Protein AF-A0A8J5WML7-F1 (afdb_monomer_lite)

Sequence (149 aa):
MFQQLQKKAFCLFHAWNILRHEPKWAAERESRNGKNNLEAVNGTDEANPNAARPPGRKAEKAARKRSDSDADHFIEELKKMREDRQHIEKERKERDDKLYNLEKQKMDLEQEQHDKMIMEIDTSTMDKEAQLYFKLKKEEILARRFGCN

Organism: Zizania palustris (NCBI:txid103762)

Radius of gyration: 39.29 Å; chains: 1; bounding box: 85×47×98 Å

InterPro domains:
  IPR029466 No apical meristem-associated, C-terminal domain [PF14303] (8-141)

Secondary structure (DSSP, 8-state):
-HHHHHSS--TTHHHHHHHTTSH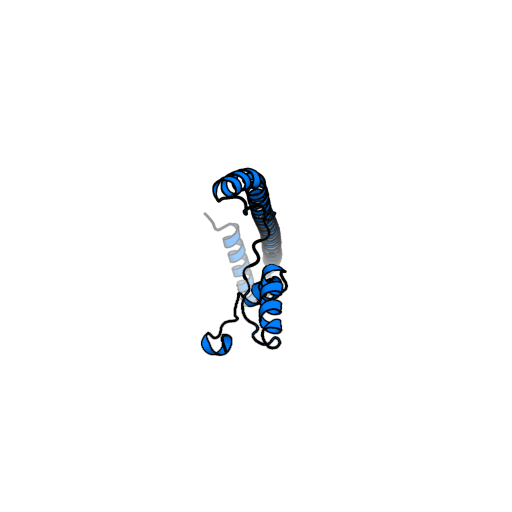HHHHHHHHHHGGGS-----------TT-PPPPPHHHHHHHHTTTHHHHHHHHHHHHHHHHHHHHHHHHHHHHHHHHHHHHHHHHHHHHHHHHHHHHH---TTS-HHHHHHHHHHHHHHHHHHH---

Foldseek 3Di:
DVCVVPVDDDPCVVVCVVCCPDPVNVVVVVVVVPVVDDDDDDDDDDDDPPPDDPDDPVVVVVVVVVCVVVVVVVVVVVVVVVVVVVVVVVVVVVVVVVVVVVVVVVVVVVVVVVLVVLCPDDCPPDDPVVSVVSVVSPVVSCCVVPVDD

Structure (mmCIF, N/CA/C/O backbone):
data_AF-A0A8J5WML7-F1
#
_entry.id   AF-A0A8J5WML7-F1
#
loop_
_atom_site.group_PDB
_atom_site.id
_atom_site.type_symbol
_atom_site.label_atom_id
_atom_site.label_alt_id
_atom_site.label_comp_id
_atom_site.label_asym_id
_atom_site.label_entity_id
_atom_site.label_seq_id
_atom_site.pdbx_PDB_ins_code
_atom_site.Cartn_x
_atom_site.Cartn_y
_atom_site.Cartn_z
_atom_site.occupancy
_atom_site.B_iso_or_equiv
_atom_site.auth_seq_id
_atom_site.auth_comp_id
_atom_site.auth_asym_id
_atom_site.auth_atom_id
_atom_site.pdbx_PDB_model_num
ATOM 1 N N . MET A 1 1 ? 38.493 -26.414 -12.408 1.00 61.38 1 MET A N 1
ATOM 2 C CA . MET A 1 1 ? 39.622 -25.460 -12.326 1.00 61.38 1 MET A CA 1
ATOM 3 C C . MET A 1 1 ? 39.218 -24.079 -11.787 1.00 61.38 1 MET A C 1
ATOM 5 O O . MET A 1 1 ? 39.506 -23.826 -10.630 1.00 61.38 1 MET A O 1
ATOM 9 N N . PHE A 1 2 ? 38.500 -23.206 -12.515 1.00 68.06 2 PHE A N 1
ATOM 10 C CA . PHE A 1 2 ? 38.162 -21.848 -12.016 1.00 68.06 2 PHE A CA 1
ATOM 11 C C . PHE A 1 2 ? 37.234 -21.841 -10.786 1.00 68.06 2 PHE A C 1
ATOM 13 O O . PHE A 1 2 ? 37.530 -21.204 -9.780 1.00 68.06 2 PHE A O 1
ATOM 20 N N . GLN A 1 3 ? 36.145 -22.614 -10.827 1.00 73.81 3 GLN A N 1
ATOM 21 C CA . GLN A 1 3 ? 35.181 -22.702 -9.722 1.00 73.81 3 GLN A CA 1
ATOM 22 C C . GLN A 1 3 ? 35.780 -23.330 -8.451 1.00 73.81 3 GLN A C 1
ATOM 24 O O . GLN A 1 3 ? 35.403 -22.956 -7.348 1.00 73.81 3 GLN A O 1
ATOM 29 N N . GLN A 1 4 ? 36.747 -24.242 -8.597 1.00 74.31 4 GLN A N 1
ATOM 30 C CA . GLN A 1 4 ? 37.466 -24.847 -7.468 1.00 74.31 4 GLN A CA 1
ATOM 31 C C . GLN A 1 4 ? 38.425 -23.851 -6.796 1.00 74.31 4 GLN A C 1
ATOM 33 O O . GLN A 1 4 ? 38.581 -23.895 -5.582 1.00 74.31 4 GLN A O 1
ATOM 38 N N . LEU A 1 5 ? 39.023 -22.933 -7.566 1.00 77.19 5 LEU A N 1
ATOM 39 C CA . LEU A 1 5 ? 39.951 -21.915 -7.059 1.00 77.19 5 LEU A CA 1
ATOM 40 C C . LEU A 1 5 ? 39.230 -20.701 -6.457 1.00 77.19 5 LEU A C 1
ATOM 42 O O . LEU A 1 5 ? 39.649 -20.185 -5.429 1.00 77.19 5 LEU A O 1
ATOM 46 N N . GLN A 1 6 ? 38.150 -20.241 -7.093 1.00 77.38 6 GLN A N 1
ATOM 47 C CA . GLN A 1 6 ? 37.490 -18.973 -6.751 1.00 77.38 6 GLN A CA 1
ATOM 48 C C . GLN A 1 6 ? 36.151 -19.149 -6.022 1.00 77.38 6 GLN A C 1
ATOM 50 O O . GLN A 1 6 ? 35.534 -18.160 -5.631 1.00 77.38 6 GLN A O 1
ATOM 55 N N . LYS A 1 7 ? 35.663 -20.393 -5.875 1.00 74.81 7 LYS A N 1
ATOM 56 C CA . LYS A 1 7 ? 34.343 -20.744 -5.305 1.00 74.81 7 LYS A CA 1
ATOM 57 C C . LYS A 1 7 ? 33.165 -19.945 -5.891 1.00 74.81 7 LYS A C 1
ATOM 59 O O . LYS A 1 7 ? 32.103 -19.854 -5.283 1.00 74.81 7 LYS A O 1
ATOM 64 N N . LYS A 1 8 ? 33.338 -19.376 -7.085 1.00 74.31 8 LYS A N 1
ATOM 65 C CA . LYS A 1 8 ? 32.347 -18.585 -7.821 1.00 74.31 8 LYS A CA 1
ATOM 66 C C . LYS A 1 8 ? 32.228 -19.120 -9.243 1.00 74.31 8 LYS A C 1
ATOM 68 O O . LYS A 1 8 ? 33.207 -19.601 -9.819 1.00 74.31 8 LYS A O 1
ATOM 73 N N . ALA A 1 9 ? 31.023 -19.040 -9.801 1.00 73.38 9 ALA A N 1
ATOM 74 C CA . ALA A 1 9 ? 30.785 -19.383 -11.197 1.00 73.38 9 ALA A CA 1
ATOM 75 C C . ALA A 1 9 ? 31.484 -18.365 -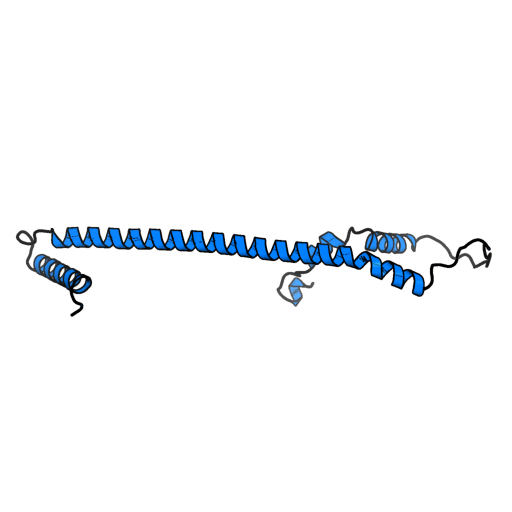12.113 1.00 73.38 9 ALA A C 1
ATOM 77 O O . ALA A 1 9 ? 31.485 -17.165 -11.838 1.00 73.38 9 ALA A O 1
ATOM 78 N N . PHE A 1 10 ? 32.093 -18.841 -13.200 1.00 77.69 10 PHE A N 1
ATOM 79 C CA . PHE A 1 10 ? 32.724 -17.966 -14.186 1.00 77.69 10 PHE A CA 1
ATOM 80 C C . PHE A 1 10 ? 31.640 -17.224 -14.975 1.00 77.69 10 PHE A C 1
ATOM 82 O O . PHE A 1 10 ? 30.981 -17.797 -15.841 1.00 77.69 10 PHE A O 1
ATOM 89 N N . CYS A 1 11 ? 31.444 -15.944 -14.668 1.00 77.94 11 CYS A N 1
ATOM 90 C CA . CYS A 1 11 ? 30.355 -15.132 -15.215 1.00 77.94 11 CYS A CA 1
ATOM 91 C C . CYS A 1 11 ? 30.459 -14.872 -16.727 1.00 77.94 11 CYS A C 1
ATOM 93 O O . CYS A 1 11 ? 29.452 -14.584 -17.365 1.00 77.94 11 CYS A O 1
ATOM 95 N N . LEU A 1 12 ? 31.642 -15.033 -17.326 1.00 82.69 12 LEU A N 1
ATOM 96 C CA . LEU A 1 12 ? 31.853 -14.838 -18.765 1.00 82.69 12 LEU A CA 1
ATOM 97 C C . LEU A 1 12 ? 31.688 -16.127 -19.586 1.00 82.69 12 LEU A C 1
ATOM 99 O O . LEU A 1 12 ? 31.879 -16.108 -20.800 1.00 82.69 12 LEU A O 1
ATOM 103 N N . PHE A 1 13 ? 31.306 -17.247 -18.960 1.00 80.62 13 PHE A N 1
ATOM 104 C CA . PHE A 1 13 ? 31.106 -18.511 -19.678 1.00 80.62 13 PHE A CA 1
ATOM 105 C C . PHE A 1 13 ? 29.954 -18.429 -20.689 1.00 80.62 13 PHE A C 1
ATOM 107 O O . PHE A 1 13 ? 30.037 -18.982 -21.783 1.00 80.62 13 PHE A O 1
ATOM 114 N N . HIS A 1 14 ? 28.896 -17.693 -20.342 1.00 80.06 14 HIS A N 1
ATOM 115 C CA . HIS A 1 14 ? 27.760 -17.460 -21.232 1.00 80.06 14 HIS A CA 1
ATOM 116 C C . HIS A 1 14 ? 28.170 -16.650 -22.469 1.00 80.06 14 HIS A C 1
ATOM 118 O O . HIS A 1 14 ? 27.890 -17.065 -23.591 1.00 80.06 14 HIS A O 1
ATOM 124 N N . ALA A 1 15 ? 28.924 -15.563 -22.265 1.00 86.06 15 ALA A N 1
ATOM 125 C CA . ALA A 1 15 ? 29.468 -14.758 -23.355 1.00 86.06 15 ALA A CA 1
ATOM 126 C C . ALA A 1 15 ? 30.377 -15.596 -24.267 1.00 86.06 15 ALA A C 1
ATOM 128 O O . ALA A 1 15 ? 30.235 -15.547 -25.483 1.00 86.06 15 ALA A O 1
ATOM 129 N N . TRP A 1 16 ? 31.248 -16.435 -23.697 1.00 83.94 16 TRP A N 1
ATOM 130 C CA . TRP A 1 16 ? 32.089 -17.350 -24.472 1.00 83.94 16 TRP A CA 1
ATOM 131 C C . TRP A 1 16 ? 31.281 -18.335 -25.329 1.00 83.94 16 TRP A C 1
ATOM 133 O O . TRP A 1 16 ? 31.621 -18.547 -26.489 1.00 83.94 16 TRP A O 1
ATOM 143 N N . ASN A 1 17 ? 30.210 -18.928 -24.796 1.00 82.62 17 ASN A N 1
ATOM 144 C CA . ASN A 1 17 ? 29.399 -19.894 -25.546 1.00 82.62 17 ASN A CA 1
ATOM 145 C C . ASN A 1 17 ? 28.655 -19.277 -26.732 1.00 82.62 17 ASN A C 1
ATOM 147 O O . ASN A 1 17 ? 28.493 -19.951 -27.744 1.00 82.62 17 ASN A O 1
ATOM 151 N N . ILE A 1 18 ? 28.234 -18.018 -26.618 1.00 85.44 18 ILE A N 1
ATOM 152 C CA . ILE A 1 18 ? 27.620 -17.280 -27.729 1.00 85.44 18 ILE A CA 1
ATOM 153 C C . ILE A 1 18 ? 28.682 -16.961 -28.780 1.00 85.44 18 ILE A C 1
ATOM 155 O O . ILE A 1 18 ? 28.504 -17.199 -29.969 1.00 85.44 18 ILE A O 1
ATOM 159 N N . LEU A 1 19 ? 29.819 -16.456 -28.315 1.00 85.81 19 LEU A N 1
ATOM 160 C CA . LEU A 1 19 ? 30.843 -15.887 -29.167 1.00 85.81 19 LEU A CA 1
ATOM 161 C C . LEU A 1 19 ? 31.663 -16.956 -29.903 1.00 85.81 19 LEU A C 1
ATOM 163 O O . LEU A 1 19 ? 31.958 -16.781 -31.072 1.00 85.81 19 LEU A O 1
ATOM 167 N N . ARG A 1 20 ? 31.974 -18.107 -29.300 1.00 81.31 20 ARG A N 1
ATOM 168 C CA . ARG A 1 20 ? 32.891 -19.134 -29.853 1.00 81.31 20 ARG A CA 1
ATOM 169 C C . ARG A 1 20 ? 32.588 -19.655 -31.272 1.00 81.31 20 ARG A C 1
ATOM 171 O O . ARG A 1 20 ? 33.437 -20.347 -31.834 1.00 81.31 20 ARG A O 1
ATOM 178 N N . HIS A 1 21 ? 31.397 -19.401 -31.811 1.00 81.69 21 HIS A N 1
ATOM 179 C CA . HIS A 1 21 ? 30.976 -19.808 -33.154 1.00 81.69 21 HIS A CA 1
ATOM 180 C C . HIS A 1 21 ? 31.029 -18.676 -34.192 1.00 81.69 21 HIS A C 1
ATOM 182 O O . HIS A 1 21 ? 30.797 -18.937 -35.369 1.00 81.69 21 HIS A O 1
ATOM 188 N N . GLU A 1 22 ? 31.358 -17.446 -33.789 1.00 81.75 22 GLU A N 1
ATOM 189 C CA . GLU A 1 22 ? 31.475 -16.315 -34.708 1.00 81.75 22 GLU A CA 1
ATOM 190 C C . GLU A 1 22 ? 32.572 -16.559 -35.765 1.00 81.75 22 GLU A C 1
ATOM 192 O O . GLU A 1 22 ? 33.663 -17.049 -35.429 1.00 81.75 22 GLU A O 1
ATOM 197 N N . PRO A 1 23 ? 32.352 -16.152 -37.031 1.00 72.62 23 PRO A N 1
ATOM 198 C CA . PRO A 1 23 ? 33.279 -16.394 -38.143 1.00 72.62 23 PRO A CA 1
ATOM 199 C C . PRO A 1 23 ? 34.695 -15.872 -37.877 1.00 72.62 23 PRO A C 1
ATOM 201 O O . PRO A 1 23 ? 35.685 -16.473 -38.296 1.00 72.62 23 PRO A O 1
ATOM 204 N N . LYS A 1 24 ? 34.789 -14.780 -37.106 1.00 78.31 24 LYS A N 1
ATOM 205 C CA . LYS A 1 24 ? 36.041 -14.147 -36.674 1.00 78.31 24 LYS A CA 1
ATOM 206 C C . LYS A 1 24 ? 36.978 -15.109 -35.934 1.00 78.31 24 LYS A C 1
ATOM 208 O O . LYS A 1 24 ? 38.192 -14.960 -36.040 1.00 78.31 24 LYS A O 1
ATOM 213 N N . TRP A 1 25 ? 36.431 -16.079 -35.200 1.00 70.44 25 TRP A N 1
ATOM 214 C CA . TRP A 1 25 ? 37.207 -17.070 -34.446 1.00 70.44 25 TRP A CA 1
ATOM 215 C C . TRP A 1 25 ? 37.176 -18.469 -35.076 1.00 70.44 25 TRP A C 1
ATOM 217 O O . TRP A 1 25 ? 38.033 -19.296 -34.761 1.00 70.44 25 TRP A O 1
ATOM 227 N N . ALA A 1 26 ? 36.247 -18.734 -36.000 1.00 65.06 26 ALA A N 1
ATOM 228 C CA . ALA A 1 26 ? 36.210 -19.972 -36.779 1.00 65.06 26 ALA A CA 1
ATOM 229 C C . ALA A 1 26 ? 37.422 -20.101 -37.725 1.00 65.06 26 ALA A C 1
ATOM 231 O O . ALA A 1 26 ? 38.107 -21.126 -37.699 1.00 65.06 26 ALA A O 1
ATOM 232 N N . ALA A 1 27 ? 37.770 -19.027 -38.448 1.00 66.00 27 ALA A N 1
ATOM 233 C CA . ALA A 1 27 ? 38.911 -19.007 -39.373 1.00 66.00 27 ALA A CA 1
ATOM 234 C C . ALA A 1 27 ? 40.261 -19.265 -38.668 1.00 66.00 27 ALA A C 1
ATOM 236 O O . ALA A 1 27 ? 41.155 -19.934 -39.189 1.00 66.00 27 ALA A O 1
ATOM 237 N N . GLU A 1 28 ? 40.404 -18.781 -37.432 1.00 61.03 28 GLU A N 1
ATOM 238 C CA . GLU A 1 28 ? 41.608 -18.971 -36.617 1.00 61.03 28 GLU A CA 1
ATOM 239 C C . GLU A 1 28 ? 41.733 -20.408 -36.066 1.00 61.03 28 GLU A C 1
ATOM 241 O O . GLU A 1 28 ? 42.831 -20.860 -35.718 1.00 61.03 28 GLU A O 1
ATOM 246 N N . ARG A 1 29 ? 40.611 -21.140 -35.982 1.00 62.16 29 ARG A N 1
ATOM 247 C CA . ARG A 1 29 ? 40.560 -22.559 -35.600 1.00 62.16 29 ARG A CA 1
ATOM 248 C C . ARG A 1 29 ? 40.886 -23.462 -36.788 1.00 62.16 29 ARG A C 1
ATOM 250 O O . ARG A 1 29 ? 41.657 -24.403 -36.636 1.00 62.16 29 ARG A O 1
ATOM 257 N N . GLU A 1 30 ? 40.371 -23.141 -37.969 1.00 61.78 30 GLU A N 1
ATOM 258 C CA . GLU A 1 30 ? 40.676 -23.852 -39.219 1.00 61.78 30 GLU A CA 1
ATOM 259 C C . GLU A 1 30 ? 42.149 -23.691 -39.620 1.00 61.78 30 GLU A C 1
ATOM 261 O O . GLU A 1 30 ? 42.806 -24.675 -39.954 1.00 61.78 30 GLU A O 1
ATOM 266 N N . SER A 1 31 ? 42.721 -22.492 -39.450 1.00 59.81 31 SER A N 1
ATOM 267 C CA . SER A 1 31 ? 44.157 -22.251 -39.660 1.00 59.81 31 SER A CA 1
ATOM 268 C C . SER A 1 31 ? 45.056 -23.046 -38.698 1.00 59.81 31 SER A C 1
ATOM 270 O O . SER A 1 31 ? 46.188 -23.389 -39.040 1.00 59.81 31 SER A O 1
ATOM 272 N N . ARG A 1 32 ? 44.566 -23.374 -37.494 1.00 59.28 32 ARG A N 1
ATOM 273 C CA . ARG A 1 32 ? 45.292 -24.212 -36.524 1.00 59.28 32 ARG A CA 1
ATOM 274 C C . ARG A 1 32 ? 45.128 -25.707 -36.793 1.00 59.28 32 ARG A C 1
ATOM 276 O O . ARG A 1 32 ? 46.105 -26.435 -36.668 1.00 59.28 32 ARG A O 1
ATOM 283 N N . ASN A 1 33 ? 43.949 -26.156 -37.222 1.00 53.47 33 ASN A N 1
ATOM 284 C CA . ASN A 1 33 ? 43.716 -27.556 -37.590 1.00 53.47 33 ASN A CA 1
ATOM 285 C C . ASN A 1 33 ? 44.373 -27.951 -38.926 1.00 53.47 33 ASN A C 1
ATOM 287 O O . ASN A 1 33 ? 44.707 -29.119 -39.102 1.00 53.47 33 ASN A O 1
ATOM 291 N N . GLY A 1 34 ? 44.600 -27.000 -39.839 1.00 49.44 34 GLY A N 1
ATOM 292 C CA . GLY A 1 34 ? 45.310 -27.236 -41.103 1.00 49.44 34 GLY A CA 1
ATOM 293 C C . GLY A 1 34 ? 46.837 -27.320 -40.982 1.00 49.44 34 GLY A C 1
ATOM 294 O O . GLY A 1 34 ? 47.494 -27.823 -41.884 1.00 49.44 34 GLY A O 1
ATOM 295 N N . LYS A 1 35 ? 47.431 -26.876 -39.865 1.00 48.66 35 LYS A N 1
ATOM 296 C CA . LYS A 1 35 ? 48.897 -26.851 -39.685 1.00 48.66 35 LYS A CA 1
ATOM 297 C C . LYS A 1 35 ? 49.528 -28.192 -39.302 1.00 48.66 35 LYS A C 1
ATOM 299 O O . LYS A 1 35 ? 50.749 -28.279 -39.259 1.00 48.66 35 LYS A O 1
ATOM 304 N N . ASN A 1 36 ? 48.730 -29.236 -39.076 1.00 44.91 36 ASN A N 1
ATOM 305 C CA . ASN A 1 36 ? 49.249 -30.591 -38.859 1.00 44.91 36 ASN A CA 1
ATOM 306 C C . ASN A 1 36 ? 49.379 -31.403 -40.158 1.00 44.91 36 ASN A C 1
ATOM 308 O O . ASN A 1 36 ? 49.707 -32.585 -40.099 1.00 44.91 36 ASN A O 1
ATOM 312 N N . ASN A 1 37 ? 49.113 -30.803 -41.321 1.00 47.47 37 ASN A N 1
ATOM 313 C CA . ASN A 1 37 ? 49.293 -31.465 -42.606 1.00 47.47 37 ASN A CA 1
ATOM 314 C C . ASN A 1 37 ? 49.575 -30.433 -43.706 1.00 47.47 37 ASN A C 1
ATOM 316 O O . ASN A 1 37 ? 48.655 -30.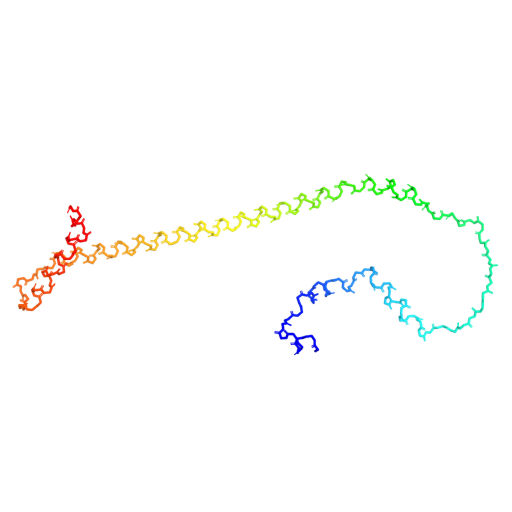002 -44.389 1.00 47.47 37 ASN A O 1
ATOM 320 N N . LEU A 1 38 ? 50.831 -29.999 -43.830 1.00 37.59 38 LEU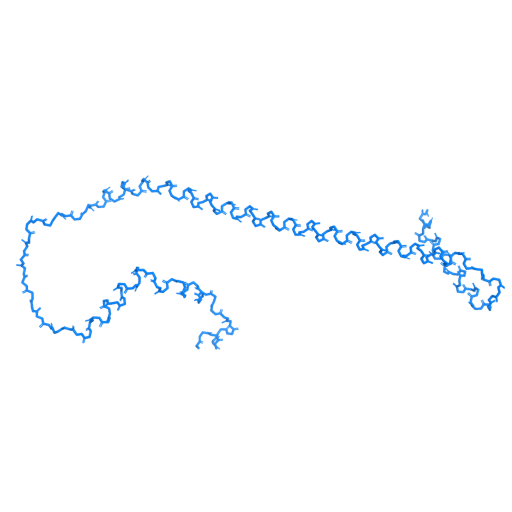 A N 1
ATOM 321 C CA . LEU A 1 38 ? 51.497 -29.875 -45.127 1.00 37.59 38 LEU A CA 1
ATOM 322 C C . LEU A 1 38 ? 52.986 -29.592 -44.913 1.00 37.59 38 LEU A C 1
ATOM 324 O O . LEU A 1 38 ? 53.373 -28.682 -44.179 1.00 37.59 38 LEU A O 1
ATOM 328 N N . GLU A 1 39 ? 53.793 -30.421 -45.560 1.00 33.16 39 GLU A N 1
ATOM 329 C CA . GLU A 1 39 ? 55.241 -30.350 -45.605 1.00 33.16 39 GLU A CA 1
ATOM 330 C C . GLU A 1 39 ? 55.769 -29.027 -46.170 1.00 33.16 39 GLU A C 1
ATOM 332 O O . GLU A 1 39 ? 55.152 -28.360 -47.001 1.00 33.16 39 GLU A O 1
ATOM 337 N N . ALA A 1 40 ? 56.965 -28.685 -45.700 1.00 43.34 40 ALA A N 1
ATOM 338 C CA . ALA A 1 40 ? 57.792 -27.598 -46.180 1.00 43.34 40 ALA A CA 1
ATOM 339 C C . ALA A 1 40 ? 58.091 -27.722 -47.682 1.00 43.34 40 ALA A C 1
ATOM 341 O O . ALA A 1 40 ? 58.731 -28.681 -48.105 1.00 43.34 40 ALA A O 1
ATOM 342 N N . VAL A 1 41 ? 57.745 -26.696 -48.463 1.00 34.03 41 VAL A N 1
ATOM 343 C CA . VAL A 1 41 ? 58.391 -26.419 -49.752 1.00 34.03 41 VAL A CA 1
ATOM 344 C C . VAL A 1 41 ? 58.673 -24.923 -49.867 1.00 34.03 41 VAL A C 1
ATOM 346 O O . VAL A 1 41 ? 57.854 -24.072 -49.526 1.00 34.03 41 VAL A O 1
ATOM 349 N N . ASN A 1 42 ? 59.904 -24.666 -50.296 1.00 31.61 42 ASN A N 1
ATOM 350 C CA . ASN A 1 42 ? 60.607 -23.399 -50.393 1.00 31.61 42 ASN A CA 1
ATOM 351 C C . ASN A 1 42 ? 59.918 -22.338 -51.258 1.00 31.61 42 ASN A C 1
ATOM 353 O O . ASN A 1 42 ? 59.160 -22.635 -52.177 1.00 31.61 42 ASN A O 1
ATOM 357 N N . GLY A 1 43 ? 60.264 -21.085 -50.954 1.00 39.53 43 GLY A N 1
ATOM 358 C CA . GLY A 1 43 ? 59.770 -19.894 -51.625 1.00 39.53 43 GLY A CA 1
ATOM 359 C C . GLY A 1 43 ? 60.167 -19.771 -53.093 1.00 39.53 43 GLY A C 1
ATOM 360 O O . GLY A 1 43 ? 61.215 -20.234 -53.544 1.00 39.53 43 GLY A O 1
ATOM 361 N N . THR A 1 44 ? 59.311 -19.076 -53.830 1.00 30.09 44 THR A N 1
ATOM 362 C CA . THR A 1 44 ? 59.627 -18.482 -55.125 1.00 30.09 44 THR A CA 1
ATOM 363 C C . THR A 1 44 ? 58.796 -17.208 -55.236 1.00 30.09 44 THR A C 1
ATOM 365 O O . THR A 1 44 ? 57.567 -17.247 -55.184 1.00 30.09 44 THR A O 1
ATOM 368 N N . ASP A 1 45 ? 59.499 -16.079 -55.269 1.00 44.66 45 ASP A N 1
ATOM 369 C CA . ASP A 1 45 ? 58.975 -14.744 -55.541 1.00 44.66 45 ASP A CA 1
ATOM 370 C C . ASP A 1 45 ? 58.477 -14.710 -56.993 1.00 44.66 45 ASP A C 1
ATOM 372 O O . ASP A 1 45 ? 59.277 -14.737 -57.923 1.00 44.66 45 ASP A O 1
ATOM 376 N N . GLU A 1 46 ? 57.163 -14.653 -57.191 1.00 35.56 46 GLU A N 1
ATOM 377 C CA . GLU A 1 46 ? 56.546 -14.329 -58.481 1.00 35.56 46 GLU A CA 1
ATOM 378 C C . GLU A 1 46 ? 55.514 -13.224 -58.235 1.00 35.56 46 GLU A C 1
ATOM 380 O O . GLU A 1 46 ? 54.363 -13.445 -57.842 1.00 35.56 46 GLU A O 1
ATOM 385 N N . ALA A 1 47 ? 55.982 -11.984 -58.376 1.00 38.62 47 ALA A N 1
ATOM 386 C CA . ALA A 1 47 ? 55.202 -10.777 -58.171 1.00 38.62 47 ALA A CA 1
ATOM 387 C C . ALA A 1 47 ? 54.208 -10.580 -59.327 1.00 38.62 47 ALA A C 1
ATOM 389 O O . ALA A 1 47 ? 54.552 -10.075 -60.392 1.00 38.62 47 ALA A O 1
ATOM 390 N N . ASN A 1 48 ? 52.944 -10.931 -59.088 1.00 44.56 48 ASN A N 1
ATOM 391 C CA . ASN A 1 48 ? 51.817 -10.559 -59.943 1.00 44.56 48 ASN A CA 1
ATOM 392 C C . ASN A 1 48 ? 51.683 -9.015 -60.011 1.00 44.56 48 ASN A C 1
ATOM 394 O O . ASN A 1 48 ? 51.382 -8.394 -58.985 1.00 44.56 48 ASN A O 1
ATOM 398 N N . PRO A 1 49 ? 51.836 -8.365 -61.184 1.00 46.00 49 PRO A N 1
ATOM 399 C CA . PRO A 1 49 ? 51.787 -6.905 -61.298 1.00 46.00 49 PRO A CA 1
ATOM 400 C C . PRO A 1 49 ? 50.369 -6.311 -61.185 1.00 46.00 49 PRO A C 1
ATOM 402 O O . PRO A 1 49 ? 50.221 -5.094 -61.265 1.00 46.00 49 PRO A O 1
ATOM 405 N N . ASN A 1 50 ? 49.330 -7.128 -60.964 1.00 49.34 50 ASN A N 1
ATOM 406 C CA . ASN A 1 50 ? 47.932 -6.684 -60.858 1.00 49.34 50 ASN A CA 1
ATOM 407 C C . ASN A 1 50 ? 47.318 -6.770 -59.448 1.00 49.34 50 ASN A C 1
ATOM 409 O O . ASN A 1 50 ? 46.108 -6.598 -59.285 1.00 49.34 50 ASN A O 1
ATOM 413 N N . ALA A 1 51 ? 48.118 -6.986 -58.403 1.00 49.22 51 ALA A N 1
ATOM 414 C CA . ALA A 1 51 ? 47.633 -6.838 -57.034 1.00 49.22 51 ALA A CA 1
ATOM 415 C C . ALA A 1 51 ? 47.538 -5.343 -56.675 1.00 49.22 51 ALA A C 1
ATOM 417 O O . ALA A 1 51 ? 48.523 -4.711 -56.287 1.00 49.22 51 ALA A O 1
ATOM 418 N N . ALA A 1 52 ? 46.344 -4.757 -56.821 1.00 58.34 52 ALA A N 1
ATOM 419 C CA . ALA A 1 52 ? 46.058 -3.417 -56.322 1.00 58.34 52 ALA A CA 1
ATOM 420 C C . ALA A 1 52 ? 46.471 -3.327 -54.843 1.00 58.34 52 ALA A C 1
ATOM 422 O O . ALA A 1 52 ? 46.019 -4.111 -54.006 1.00 58.34 52 ALA A O 1
ATOM 423 N N . ARG A 1 53 ? 47.369 -2.384 -54.527 1.00 58.62 53 ARG A N 1
ATOM 424 C CA . ARG A 1 53 ? 47.854 -2.160 -53.159 1.00 58.62 53 ARG A CA 1
ATOM 425 C C . ARG A 1 53 ? 46.653 -1.960 -52.224 1.00 58.62 53 ARG A C 1
ATOM 427 O O . ARG A 1 53 ? 45.760 -1.185 -52.579 1.00 58.62 53 ARG A O 1
ATOM 434 N N . PRO A 1 54 ? 46.621 -2.598 -51.039 1.00 63.03 54 PRO A N 1
ATOM 435 C CA . PRO A 1 54 ? 45.525 -2.412 -50.102 1.00 63.03 54 PRO A CA 1
ATOM 436 C C . PRO A 1 54 ? 45.381 -0.922 -49.758 1.00 63.03 54 PRO A C 1
ATOM 438 O O . PRO A 1 54 ? 46.392 -0.217 -49.637 1.00 63.03 54 PRO A O 1
ATOM 441 N N . PRO A 1 55 ? 44.140 -0.418 -49.641 1.00 59.62 55 PRO A N 1
ATOM 442 C CA . PRO A 1 55 ? 43.878 1.000 -49.456 1.00 59.62 55 PRO A CA 1
ATOM 443 C C . PRO A 1 55 ? 44.646 1.521 -48.242 1.00 59.62 55 PRO A C 1
ATOM 445 O O . PRO A 1 55 ? 44.509 1.024 -47.127 1.00 59.62 55 PRO A O 1
ATOM 448 N N . GLY A 1 56 ? 45.491 2.528 -48.467 1.00 62.66 56 GLY A N 1
ATOM 449 C CA . GLY A 1 56 ? 46.322 3.095 -47.413 1.00 62.66 56 GLY A CA 1
ATOM 450 C C . GLY A 1 56 ? 45.485 3.697 -46.279 1.00 62.66 56 GLY A C 1
ATOM 451 O O . GLY A 1 56 ? 44.362 4.161 -46.482 1.00 62.66 56 GLY A O 1
ATOM 452 N N . ARG A 1 57 ? 46.088 3.778 -45.089 1.00 59.56 57 ARG A N 1
ATOM 453 C CA . ARG A 1 57 ? 45.527 4.260 -43.806 1.00 59.56 57 ARG A CA 1
ATOM 454 C C . ARG A 1 57 ? 44.685 5.557 -43.875 1.00 59.56 57 ARG A C 1
ATOM 456 O O . ARG A 1 57 ? 43.869 5.808 -42.992 1.00 59.56 57 ARG A O 1
ATOM 463 N N . LYS A 1 58 ? 44.861 6.395 -44.910 1.00 57.31 58 LYS A N 1
ATOM 464 C CA . LYS A 1 58 ? 44.050 7.605 -45.166 1.00 57.31 58 LYS A CA 1
ATOM 465 C C . LYS A 1 58 ? 42.643 7.311 -45.712 1.00 57.31 58 LYS A C 1
ATOM 467 O O . LYS A 1 58 ? 41.712 8.010 -45.321 1.00 57.31 58 LYS A O 1
ATOM 472 N N . ALA A 1 59 ? 42.471 6.298 -46.561 1.00 57.78 59 ALA A N 1
ATOM 473 C CA . ALA A 1 59 ? 41.162 5.910 -47.096 1.00 57.78 59 ALA A CA 1
ATOM 474 C C . ALA A 1 59 ? 40.310 5.189 -46.036 1.00 57.78 59 ALA A C 1
ATOM 476 O O . ALA A 1 59 ? 39.126 5.482 -45.888 1.00 57.78 59 ALA A O 1
ATOM 477 N N . GLU A 1 60 ? 40.933 4.344 -45.208 1.00 57.69 60 GLU A N 1
ATOM 478 C CA . GLU A 1 60 ? 40.262 3.677 -44.084 1.00 57.69 60 GLU A CA 1
ATOM 479 C C . GLU A 1 60 ? 39.739 4.685 -43.041 1.00 57.69 60 GLU A C 1
ATOM 481 O O . GLU A 1 60 ? 38.606 4.580 -42.572 1.00 57.69 60 GLU A O 1
ATOM 486 N N . LYS A 1 61 ? 40.519 5.731 -42.722 1.00 59.28 61 LYS A N 1
ATOM 487 C CA . LYS A 1 61 ? 40.085 6.794 -41.796 1.00 59.28 61 LYS A CA 1
ATOM 488 C C . LYS A 1 61 ? 38.902 7.608 -42.341 1.00 59.28 61 LYS A C 1
ATOM 490 O O . LYS A 1 61 ? 38.101 8.098 -41.550 1.00 59.28 61 LYS A O 1
ATOM 495 N N . ALA A 1 62 ? 38.779 7.755 -43.661 1.00 57.47 62 ALA A N 1
ATOM 496 C CA . ALA A 1 62 ? 37.647 8.435 -44.292 1.00 57.47 62 ALA A CA 1
ATOM 497 C C . ALA A 1 62 ? 36.382 7.559 -44.336 1.00 57.47 62 ALA A C 1
ATOM 499 O O . ALA A 1 62 ? 35.284 8.083 -44.164 1.00 57.47 62 ALA A O 1
ATOM 500 N N . ALA A 1 63 ? 36.526 6.238 -44.494 1.00 57.94 63 ALA A N 1
ATOM 501 C CA . ALA A 1 63 ? 35.412 5.291 -44.409 1.00 57.94 63 ALA A CA 1
ATOM 502 C C . ALA A 1 63 ? 34.827 5.213 -42.986 1.00 57.94 63 ALA A C 1
ATOM 504 O O . ALA A 1 63 ? 33.612 5.252 -42.823 1.00 57.94 63 ALA A O 1
ATOM 505 N N . ARG A 1 64 ? 35.680 5.234 -41.949 1.00 56.81 64 ARG A N 1
ATOM 506 C CA . ARG A 1 64 ? 35.242 5.268 -40.537 1.00 56.81 64 ARG A CA 1
ATOM 507 C C . ARG A 1 64 ? 34.433 6.512 -40.160 1.00 56.81 64 ARG A C 1
ATOM 509 O O . ARG A 1 64 ? 33.645 6.454 -39.232 1.00 56.81 64 ARG A O 1
ATOM 516 N N . LYS A 1 65 ? 34.598 7.634 -40.869 1.00 55.09 65 LYS A N 1
ATOM 517 C CA . LYS A 1 65 ? 33.775 8.835 -40.638 1.00 55.09 65 LYS A CA 1
ATOM 518 C C . LYS A 1 65 ? 32.343 8.705 -41.168 1.00 55.09 65 LYS A C 1
ATOM 520 O O . LYS A 1 65 ? 31.520 9.546 -40.842 1.00 55.09 65 LYS A O 1
ATOM 525 N N . ARG A 1 66 ? 32.045 7.698 -41.999 1.00 53.53 66 ARG A N 1
ATOM 526 C CA . ARG A 1 66 ? 30.689 7.453 -42.522 1.00 53.53 66 ARG A CA 1
ATOM 527 C C . ARG A 1 66 ? 29.890 6.454 -41.677 1.00 53.53 66 ARG A C 1
ATOM 529 O O . ARG A 1 66 ? 28.679 6.423 -41.815 1.00 53.53 66 ARG A O 1
ATOM 536 N N . SER A 1 67 ? 30.542 5.684 -40.800 1.00 53.25 67 SER A N 1
ATOM 537 C CA . SER A 1 67 ? 29.889 4.727 -39.887 1.00 53.25 67 SER A CA 1
ATOM 538 C C . SER A 1 67 ? 29.465 5.341 -38.544 1.00 53.25 67 SER A C 1
ATOM 540 O O . SER A 1 67 ? 29.054 4.613 -37.648 1.00 53.25 67 SER A O 1
ATOM 542 N N . ASP A 1 68 ? 29.597 6.661 -38.379 1.00 55.28 68 ASP A N 1
ATOM 543 C CA . ASP A 1 68 ? 29.172 7.390 -37.170 1.00 55.28 68 ASP A CA 1
ATOM 544 C C . ASP A 1 68 ? 27.651 7.261 -36.943 1.00 55.28 68 ASP A C 1
ATOM 546 O O . ASP A 1 68 ? 27.181 7.179 -35.814 1.00 55.28 68 ASP A O 1
ATOM 550 N N . SER A 1 69 ? 26.888 7.101 -38.032 1.00 59.41 69 SER A N 1
ATOM 551 C CA . SER A 1 69 ? 25.434 6.895 -38.007 1.00 59.41 69 SER A CA 1
ATOM 552 C C . SER A 1 69 ? 24.998 5.585 -37.333 1.00 59.41 69 SER A C 1
ATOM 554 O O . SER A 1 69 ? 23.919 5.541 -36.746 1.00 59.41 69 SER A O 1
ATOM 556 N N . ASP A 1 70 ? 25.806 4.521 -37.399 1.00 59.62 70 ASP A N 1
ATOM 557 C CA . ASP A 1 70 ? 25.470 3.228 -36.776 1.00 59.62 70 ASP A CA 1
ATOM 558 C C . ASP A 1 70 ? 25.753 3.242 -35.264 1.00 59.62 70 ASP A C 1
ATOM 560 O O . ASP A 1 70 ? 25.094 2.547 -34.487 1.00 59.62 70 ASP A O 1
ATOM 564 N N . ALA A 1 71 ? 26.723 4.057 -34.830 1.00 62.81 71 ALA A N 1
ATOM 565 C CA . ALA A 1 71 ? 27.008 4.269 -33.415 1.00 62.81 71 ALA A CA 1
ATOM 566 C C . ALA A 1 71 ? 25.853 5.010 -32.726 1.00 62.81 71 ALA A C 1
ATOM 568 O O . ALA A 1 71 ? 25.475 4.642 -31.613 1.00 62.81 71 ALA A O 1
ATOM 569 N N . ASP A 1 72 ? 25.248 5.983 -33.410 1.00 75.62 72 ASP A N 1
ATOM 570 C CA . ASP A 1 72 ? 24.079 6.709 -32.909 1.00 75.62 72 ASP A CA 1
ATOM 571 C C . ASP A 1 72 ? 22.842 5.807 -32.781 1.00 75.62 72 ASP A C 1
ATOM 573 O O . ASP A 1 72 ? 22.200 5.820 -31.729 1.00 75.62 72 ASP A O 1
ATOM 577 N N . HIS A 1 73 ? 22.563 4.942 -33.767 1.00 81.06 73 HIS A N 1
ATOM 578 C CA . HIS A 1 73 ? 21.452 3.981 -33.682 1.00 81.06 73 HIS A CA 1
ATOM 579 C C . HIS A 1 73 ? 21.628 2.999 -32.512 1.00 81.06 73 HIS A C 1
ATOM 581 O O . HIS A 1 73 ? 20.687 2.708 -31.775 1.00 81.06 73 HIS A O 1
ATOM 587 N N . PHE A 1 74 ? 22.847 2.499 -32.289 1.00 84.12 74 PHE A N 1
ATOM 588 C CA . PHE A 1 74 ? 23.134 1.616 -31.156 1.00 84.12 74 PHE A CA 1
ATOM 589 C C . PHE A 1 74 ? 22.975 2.325 -29.800 1.00 84.12 74 PHE A C 1
ATOM 591 O O . PHE A 1 74 ? 22.456 1.745 -28.844 1.00 84.12 74 PHE A O 1
ATOM 598 N N . ILE A 1 75 ? 23.399 3.588 -29.698 1.00 88.06 75 ILE A N 1
ATOM 599 C CA . ILE A 1 75 ? 23.231 4.394 -28.481 1.00 88.06 75 ILE A CA 1
ATOM 600 C C . ILE A 1 75 ? 21.746 4.678 -28.215 1.00 88.06 75 ILE A C 1
ATOM 602 O O . ILE A 1 75 ? 21.319 4.641 -27.059 1.00 88.06 75 ILE A O 1
ATOM 606 N N . GLU A 1 76 ? 20.961 4.948 -29.255 1.00 88.88 76 GLU A N 1
ATOM 607 C CA . GLU A 1 76 ? 19.516 5.161 -29.159 1.00 88.88 76 GLU A CA 1
ATOM 608 C C . GLU A 1 76 ? 18.779 3.892 -28.705 1.00 88.88 76 GLU A C 1
ATOM 610 O O . GLU A 1 76 ? 18.001 3.941 -27.750 1.00 88.88 76 GLU A O 1
ATOM 615 N N . GLU A 1 77 ? 19.111 2.735 -29.281 1.00 90.94 77 GLU A N 1
ATOM 616 C CA . GLU A 1 77 ? 18.576 1.434 -28.862 1.00 90.94 77 GLU A CA 1
ATOM 617 C C . GLU A 1 77 ? 18.888 1.145 -27.381 1.00 90.94 77 GLU A C 1
ATOM 619 O O . GLU A 1 77 ? 18.008 0.761 -26.609 1.00 90.94 77 GLU A O 1
ATOM 624 N N . LEU A 1 78 ? 20.121 1.409 -26.928 1.00 91.31 78 LEU A N 1
ATOM 625 C CA . LEU A 1 78 ? 20.500 1.233 -25.522 1.00 91.31 78 LEU A CA 1
ATOM 626 C C . LEU A 1 78 ? 19.752 2.174 -24.568 1.00 91.31 78 LEU A C 1
ATOM 628 O O . LEU A 1 78 ? 19.464 1.787 -23.428 1.00 91.31 78 LEU A O 1
ATOM 632 N N . LYS A 1 79 ? 19.450 3.407 -24.995 1.00 93.56 79 LYS A N 1
ATOM 633 C CA . LYS A 1 79 ? 18.618 4.336 -24.214 1.00 93.56 79 LYS A CA 1
ATOM 634 C C . LYS A 1 79 ? 17.200 3.799 -24.089 1.00 93.56 79 LYS A C 1
ATOM 636 O O . LYS A 1 79 ? 16.706 3.698 -22.968 1.00 93.56 79 LYS A O 1
ATOM 641 N N . LYS A 1 80 ? 16.612 3.346 -25.195 1.00 93.56 80 LYS A N 1
ATOM 642 C CA . LYS A 1 80 ? 15.278 2.743 -25.208 1.00 93.56 80 LYS A CA 1
ATOM 643 C C . LYS A 1 80 ? 15.198 1.519 -24.294 1.00 93.56 80 LYS A C 1
ATOM 645 O O . LYS A 1 80 ? 14.340 1.462 -23.425 1.00 93.56 80 LYS A O 1
ATOM 650 N N . MET A 1 81 ? 16.166 0.602 -24.370 1.00 92.56 81 MET A N 1
ATOM 651 C CA . MET A 1 81 ? 16.220 -0.560 -23.469 1.00 92.56 81 MET A CA 1
ATOM 652 C C . MET A 1 81 ? 16.323 -0.165 -21.986 1.00 92.56 81 MET A C 1
ATOM 654 O O . MET A 1 81 ? 15.785 -0.849 -21.110 1.00 92.56 81 MET A O 1
ATOM 658 N N . ARG A 1 82 ? 17.038 0.924 -21.673 1.00 93.81 82 ARG A N 1
ATOM 659 C CA . ARG A 1 82 ? 17.133 1.452 -20.305 1.00 93.81 82 ARG A CA 1
ATOM 660 C C . ARG A 1 82 ? 15.799 2.030 -19.844 1.00 93.81 82 ARG A C 1
ATOM 662 O O . ARG A 1 82 ? 15.413 1.780 -18.704 1.00 93.81 82 ARG A O 1
ATOM 669 N N . GLU A 1 83 ? 15.132 2.792 -20.697 1.00 95.00 83 GLU A N 1
ATOM 670 C CA . GLU A 1 83 ? 13.827 3.393 -20.417 1.00 95.00 83 GLU A CA 1
ATOM 671 C C . GLU A 1 83 ? 12.750 2.321 -20.239 1.00 95.00 83 GLU A C 1
ATOM 673 O O . GLU A 1 83 ? 12.064 2.329 -19.220 1.00 95.00 83 GLU A O 1
ATOM 678 N N . ASP A 1 84 ? 12.693 1.329 -21.130 1.00 94.56 84 ASP A N 1
ATOM 679 C CA . ASP A 1 84 ? 11.780 0.185 -21.033 1.00 94.56 84 ASP A CA 1
ATOM 680 C C . ASP A 1 84 ? 11.976 -0.563 -19.708 1.00 94.56 84 ASP A C 1
ATOM 682 O O . ASP A 1 84 ? 11.018 -0.868 -18.994 1.00 94.56 84 ASP A O 1
ATOM 686 N N . ARG A 1 85 ? 13.235 -0.801 -19.312 1.00 92.81 85 ARG A N 1
ATOM 687 C CA . ARG A 1 85 ? 13.547 -1.432 -18.024 1.00 92.81 85 ARG A CA 1
ATOM 688 C C . ARG A 1 85 ? 13.053 -0.595 -16.843 1.00 92.81 85 ARG A C 1
ATOM 690 O O . ARG A 1 85 ? 12.487 -1.158 -15.908 1.00 92.81 85 ARG A O 1
ATOM 697 N N . GLN A 1 86 ? 13.263 0.720 -16.873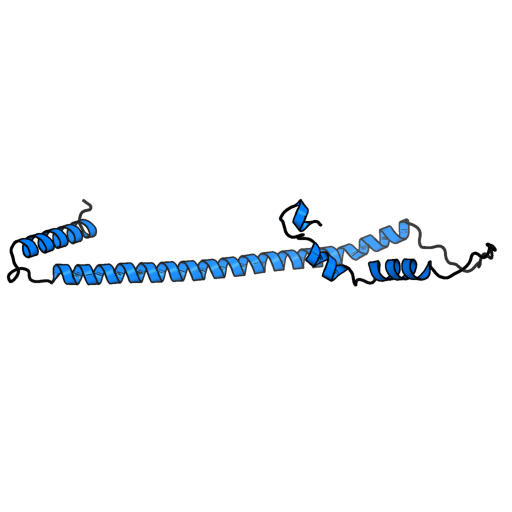 1.00 94.12 86 GLN A N 1
ATOM 698 C CA . GLN A 1 86 ? 12.783 1.620 -15.822 1.00 94.12 86 GLN A CA 1
ATOM 699 C C . GLN A 1 86 ? 11.255 1.674 -15.774 1.00 94.12 86 GLN A C 1
ATOM 701 O O . GLN A 1 86 ? 10.688 1.744 -14.686 1.00 94.12 86 GLN A O 1
ATOM 706 N N . HIS A 1 87 ? 10.589 1.626 -16.926 1.00 94.75 87 HIS A N 1
ATOM 707 C CA . HIS A 1 87 ? 9.135 1.604 -17.008 1.00 94.75 87 HIS A CA 1
ATOM 708 C C . HIS A 1 87 ? 8.572 0.332 -16.371 1.00 94.75 87 HIS A C 1
ATOM 710 O O . HIS A 1 87 ? 7.744 0.411 -15.470 1.00 94.75 87 HIS A O 1
ATOM 716 N N . ILE A 1 88 ? 9.109 -0.834 -16.745 1.00 94.12 88 ILE A N 1
ATOM 717 C CA . ILE A 1 88 ? 8.71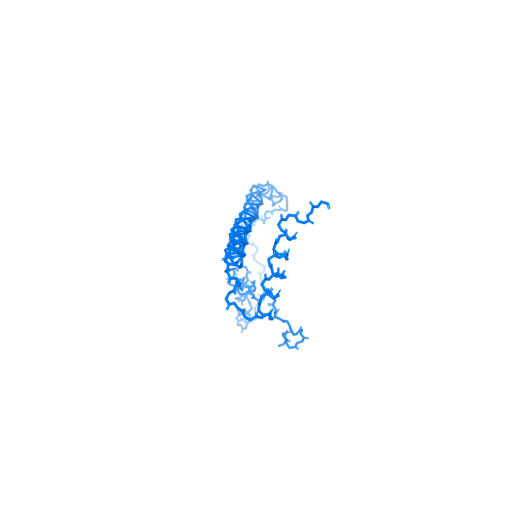0 -2.129 -16.174 1.00 94.12 88 ILE A CA 1
ATOM 718 C C . ILE A 1 88 ? 8.934 -2.156 -14.655 1.00 94.12 88 ILE A C 1
ATOM 720 O O . ILE A 1 88 ? 8.127 -2.714 -13.912 1.00 94.12 88 ILE A O 1
ATOM 724 N N . GLU A 1 89 ? 10.035 -1.578 -14.174 1.00 94.25 89 GLU A N 1
ATOM 725 C CA . GLU A 1 89 ? 10.337 -1.507 -12.743 1.00 94.25 89 GLU A CA 1
ATOM 726 C C . GLU A 1 89 ? 9.370 -0.582 -11.990 1.00 94.25 89 GLU A C 1
ATOM 728 O O . GLU A 1 89 ? 8.892 -0.948 -10.916 1.00 94.25 89 GLU A O 1
ATOM 733 N N . LYS A 1 90 ? 9.010 0.567 -12.575 1.00 95.69 90 LYS A N 1
ATOM 734 C CA . LYS A 1 90 ? 7.989 1.466 -12.020 1.00 95.69 90 LYS A CA 1
ATOM 735 C C . LYS A 1 90 ? 6.616 0.806 -11.984 1.00 95.69 90 LYS A C 1
ATOM 737 O O . LYS A 1 90 ? 5.993 0.800 -10.932 1.00 95.69 90 LYS A O 1
ATOM 742 N N . GLU A 1 91 ? 6.181 0.176 -13.072 1.00 95.50 91 GLU A N 1
ATOM 743 C CA . GLU A 1 91 ? 4.899 -0.536 -13.118 1.00 95.50 91 GLU A CA 1
ATOM 744 C C . GLU A 1 91 ? 4.831 -1.674 -12.093 1.00 95.50 91 GLU A C 1
ATOM 746 O O . GLU A 1 91 ? 3.794 -1.896 -11.468 1.00 95.50 91 GLU A O 1
ATOM 751 N N . ARG A 1 92 ? 5.935 -2.412 -11.906 1.00 94.88 92 ARG A N 1
ATOM 752 C CA . ARG A 1 92 ? 6.046 -3.431 -10.851 1.00 94.88 92 ARG A CA 1
ATOM 753 C C . ARG A 1 92 ? 5.861 -2.809 -9.479 1.00 94.88 92 ARG A C 1
ATOM 755 O O . ARG A 1 92 ? 4.991 -3.255 -8.740 1.00 94.88 92 ARG A O 1
ATOM 762 N N . LYS A 1 93 ? 6.618 -1.752 -9.193 1.00 95.75 93 LYS A N 1
ATOM 763 C CA . LYS A 1 93 ? 6.539 -1.048 -7.919 1.00 95.75 93 LYS A CA 1
ATOM 764 C C . LYS A 1 93 ? 5.135 -0.506 -7.655 1.00 95.75 93 LYS A C 1
ATOM 766 O O . LYS A 1 93 ? 4.609 -0.710 -6.575 1.00 95.75 93 LYS A O 1
ATOM 771 N N . GLU A 1 94 ? 4.490 0.107 -8.642 1.00 96.56 94 GLU A N 1
ATOM 772 C CA . GLU A 1 94 ? 3.126 0.622 -8.494 1.00 96.56 94 GLU A CA 1
ATOM 773 C C . GLU A 1 94 ? 2.103 -0.483 -8.225 1.00 96.56 94 GLU A C 1
ATOM 775 O O . GLU A 1 94 ? 1.160 -0.280 -7.460 1.00 96.56 94 GLU A O 1
ATOM 780 N N . ARG A 1 95 ? 2.256 -1.655 -8.851 1.00 95.81 95 ARG A N 1
ATOM 781 C CA . ARG A 1 95 ? 1.405 -2.813 -8.551 1.00 95.81 95 ARG A CA 1
ATOM 782 C C . ARG A 1 95 ? 1.622 -3.313 -7.128 1.00 95.81 95 ARG A C 1
ATOM 784 O O . ARG A 1 95 ? 0.640 -3.597 -6.447 1.00 95.81 95 ARG A O 1
ATOM 791 N N . ASP A 1 96 ? 2.873 -3.393 -6.695 1.00 96.31 96 ASP A N 1
ATOM 792 C CA . ASP A 1 96 ? 3.224 -3.852 -5.353 1.00 96.31 96 ASP A CA 1
ATOM 793 C C . ASP A 1 96 ? 2.737 -2.850 -4.288 1.00 96.31 96 ASP A C 1
ATOM 795 O O . ASP A 1 96 ? 2.119 -3.252 -3.304 1.00 96.31 96 ASP A O 1
ATOM 799 N N . ASP A 1 97 ? 2.890 -1.545 -4.533 1.00 96.88 97 ASP A N 1
ATOM 800 C CA . ASP A 1 97 ? 2.387 -0.470 -3.669 1.00 96.88 97 ASP A CA 1
ATOM 801 C C . ASP A 1 97 ? 0.848 -0.499 -3.579 1.00 96.88 97 ASP A C 1
ATOM 803 O O . ASP A 1 97 ? 0.274 -0.341 -2.499 1.00 96.88 97 ASP A O 1
ATOM 807 N N . LYS A 1 98 ? 0.149 -0.743 -4.698 1.00 97.25 98 LYS A N 1
ATOM 808 C CA . LYS A 1 98 ? -1.317 -0.918 -4.708 1.00 97.25 98 LYS A CA 1
ATOM 809 C C . LYS A 1 98 ? -1.745 -2.132 -3.889 1.00 97.25 98 LYS A C 1
ATOM 811 O O . LYS A 1 98 ? -2.690 -2.023 -3.111 1.00 97.25 98 LYS A O 1
ATOM 816 N N . LEU A 1 99 ? -1.060 -3.264 -4.047 1.00 97.56 99 LEU A N 1
ATOM 817 C CA . LEU A 1 99 ? -1.351 -4.480 -3.290 1.00 97.56 99 LEU A CA 1
ATOM 818 C C . LEU A 1 99 ? -1.127 -4.262 -1.790 1.00 97.56 99 LEU A C 1
ATOM 820 O O . LEU A 1 99 ? -1.990 -4.607 -0.989 1.00 97.56 99 LEU A O 1
ATOM 824 N N . TYR A 1 100 ? -0.012 -3.631 -1.422 1.00 97.31 100 TYR A N 1
ATOM 825 C CA . TYR A 1 100 ? 0.293 -3.285 -0.037 1.00 97.31 100 TYR A CA 1
ATOM 826 C C . TYR A 1 100 ? -0.787 -2.390 0.581 1.00 97.31 100 TYR A C 1
ATOM 828 O O . TYR A 1 100 ? -1.254 -2.651 1.688 1.00 97.31 100 TYR A O 1
ATOM 836 N N . ASN A 1 101 ? -1.235 -1.364 -0.146 1.00 97.38 101 ASN A N 1
ATOM 837 C CA . ASN A 1 101 ? -2.283 -0.465 0.334 1.00 97.38 101 ASN A CA 1
ATOM 838 C C . ASN A 1 101 ? -3.637 -1.167 0.495 1.00 97.38 101 ASN A C 1
ATOM 840 O O . ASN A 1 101 ? -4.335 -0.905 1.472 1.00 97.38 101 ASN A O 1
ATOM 844 N N . LEU A 1 102 ? -4.004 -2.061 -0.429 1.00 97.06 102 LEU A N 1
ATOM 845 C CA . LEU A 1 102 ? -5.227 -2.860 -0.316 1.00 97.06 102 LEU A CA 1
ATOM 846 C C . LEU A 1 102 ? -5.179 -3.799 0.892 1.00 97.06 102 LEU A C 1
ATOM 848 O O . LEU A 1 102 ? -6.145 -3.860 1.648 1.00 97.06 102 LEU A O 1
ATOM 852 N N . GLU A 1 103 ? -4.055 -4.487 1.108 1.00 96.69 103 GLU A N 1
ATOM 853 C CA . GLU A 1 103 ? -3.886 -5.365 2.270 1.00 96.69 103 GLU A CA 1
ATOM 854 C C . GLU A 1 103 ? -3.945 -4.564 3.572 1.00 96.69 103 GLU A C 1
ATOM 856 O O . GLU A 1 103 ? -4.634 -4.949 4.513 1.00 96.69 103 GLU A O 1
ATOM 861 N N . LYS A 1 104 ? -3.305 -3.390 3.606 1.00 97.00 104 LYS A N 1
ATOM 862 C CA . LYS A 1 104 ? -3.384 -2.483 4.751 1.00 97.00 104 LYS A CA 1
ATOM 863 C C . LYS A 1 104 ? -4.828 -2.064 5.043 1.00 97.00 104 LYS A C 1
ATOM 865 O O . LYS A 1 104 ? -5.262 -2.162 6.183 1.00 97.00 104 LYS A O 1
ATOM 870 N N . GLN A 1 105 ? -5.582 -1.641 4.027 1.00 96.75 105 GLN A N 1
ATOM 871 C CA . GLN A 1 105 ? -6.996 -1.277 4.189 1.00 96.75 105 GLN A CA 1
ATOM 872 C C . GLN A 1 105 ? -7.841 -2.449 4.688 1.00 96.75 105 GLN A C 1
ATOM 874 O O . GLN A 1 105 ? -8.722 -2.258 5.520 1.00 96.75 105 GLN A O 1
ATOM 879 N N . LYS A 1 106 ? -7.574 -3.662 4.201 1.00 96.94 106 LYS A N 1
ATOM 880 C CA . LYS A 1 106 ? -8.265 -4.867 4.653 1.00 96.94 106 LYS A CA 1
ATOM 881 C C . LYS A 1 106 ? -7.996 -5.146 6.135 1.00 96.94 106 LYS A C 1
ATOM 883 O O . LYS A 1 106 ? -8.948 -5.365 6.876 1.00 96.94 106 LYS A O 1
ATOM 888 N N . MET A 1 107 ? -6.738 -5.074 6.571 1.00 96.69 107 MET A N 1
ATOM 889 C CA . MET A 1 107 ? -6.374 -5.231 7.984 1.00 96.69 107 MET A CA 1
ATOM 890 C C . MET A 1 107 ? -7.025 -4.158 8.865 1.00 96.69 107 MET A C 1
ATOM 892 O O . MET A 1 107 ? -7.556 -4.478 9.928 1.00 96.69 107 MET A O 1
ATOM 896 N N . ASP A 1 108 ? -7.033 -2.903 8.403 1.00 95.69 108 ASP A N 1
ATOM 897 C CA . ASP A 1 108 ? -7.669 -1.784 9.107 1.00 95.69 108 ASP A CA 1
ATOM 898 C C . ASP A 1 108 ? -9.194 -2.032 9.249 1.00 95.69 108 ASP A C 1
ATOM 900 O O . ASP A 1 108 ? -9.753 -1.896 10.338 1.00 95.69 108 ASP A O 1
ATOM 904 N N . LEU A 1 109 ? -9.869 -2.499 8.188 1.00 96.50 109 LEU A N 1
ATOM 905 C CA . LEU A 1 109 ? -11.297 -2.853 8.216 1.00 96.50 109 LEU A CA 1
ATOM 906 C C . LEU A 1 109 ? -11.609 -4.040 9.139 1.00 96.50 109 LEU A C 1
ATOM 908 O O . LEU A 1 109 ? -12.596 -4.002 9.875 1.00 96.50 109 LEU A O 1
ATOM 912 N N . GLU A 1 110 ? -10.795 -5.096 9.113 1.00 96.31 110 GLU A N 1
ATOM 913 C CA . GLU A 1 110 ? -10.948 -6.249 10.011 1.00 96.31 110 GLU A CA 1
ATOM 914 C C . GLU A 1 110 ? -10.795 -5.826 11.478 1.00 96.31 110 GLU A C 1
ATOM 916 O O . GLU A 1 110 ? -11.586 -6.229 12.337 1.00 96.31 110 GLU A O 1
ATOM 921 N N . GLN A 1 111 ? -9.832 -4.947 11.765 1.00 94.62 111 GLN A N 1
ATOM 922 C CA . GLN A 1 111 ? -9.646 -4.373 13.093 1.00 94.62 111 GLN A CA 1
ATOM 923 C C . GLN A 1 111 ? -10.857 -3.536 13.523 1.00 94.62 111 GLN A C 1
ATOM 925 O O . GLN A 1 111 ? -11.307 -3.646 14.665 1.00 94.62 111 GLN A O 1
ATOM 930 N N . GLU A 1 112 ? -11.428 -2.735 12.622 1.00 95.25 112 GLU A N 1
ATOM 931 C CA . GLU A 1 112 ? -12.630 -1.957 12.917 1.00 95.25 112 GLU A CA 1
ATOM 932 C C . GLU A 1 112 ? -13.855 -2.830 13.202 1.00 95.25 112 GLU A C 1
ATOM 934 O O . GLU A 1 112 ? -14.640 -2.509 14.099 1.00 95.25 112 GLU A O 1
ATOM 939 N N . GLN A 1 113 ? -14.017 -3.932 12.469 1.00 96.25 113 GLN A N 1
ATOM 940 C CA . GLN A 1 113 ? -15.087 -4.899 12.708 1.00 96.25 113 GLN A CA 1
ATOM 941 C C . GLN A 1 113 ? -14.923 -5.592 14.059 1.00 96.25 113 GLN A C 1
ATOM 943 O O . GLN A 1 113 ? -15.891 -5.699 14.814 1.00 96.25 113 GLN A O 1
ATOM 948 N N . HIS A 1 114 ? -13.702 -6.018 14.388 1.00 95.81 114 HIS A N 1
ATOM 949 C CA . HIS A 1 114 ? -13.406 -6.620 15.682 1.00 95.81 114 HIS A CA 1
ATOM 950 C C . HIS A 1 114 ? -13.676 -5.634 16.826 1.00 95.81 114 HIS A C 1
ATOM 952 O O . HIS A 1 114 ? -14.352 -5.978 17.792 1.00 95.81 114 HIS A O 1
ATOM 958 N N . ASP A 1 115 ? -13.225 -4.385 16.706 1.00 95.75 115 ASP A N 1
ATOM 959 C CA . ASP A 1 115 ? -13.523 -3.340 17.687 1.00 95.75 115 ASP A CA 1
ATOM 960 C C . ASP A 1 115 ? -15.025 -3.138 17.878 1.00 95.75 115 ASP A C 1
ATOM 962 O O . ASP A 1 115 ? -15.498 -3.038 19.008 1.00 95.75 115 ASP A O 1
ATOM 966 N N . LYS A 1 116 ? -15.780 -3.070 16.775 1.00 95.44 116 LYS A N 1
ATOM 967 C CA . LYS A 1 116 ? -17.232 -2.906 16.814 1.00 95.44 116 LYS A CA 1
ATOM 968 C C . LYS A 1 116 ? -17.885 -4.062 17.567 1.00 95.44 116 LYS A C 1
ATOM 970 O O . LYS A 1 116 ? -18.686 -3.815 18.463 1.00 95.44 116 LYS A O 1
ATOM 975 N N . MET A 1 117 ? -17.479 -5.297 17.271 1.00 95.88 117 MET A N 1
ATOM 976 C CA . MET A 1 117 ? -17.942 -6.482 17.990 1.00 95.88 117 MET A CA 1
ATOM 977 C C . MET A 1 117 ? -17.636 -6.373 19.488 1.00 95.88 117 MET A C 1
ATOM 979 O O . MET A 1 117 ? -18.528 -6.562 20.308 1.00 95.88 117 MET A O 1
ATOM 983 N N . ILE A 1 118 ? -16.407 -6.002 19.860 1.00 95.50 118 ILE A N 1
ATOM 984 C CA . ILE A 1 118 ? -16.023 -5.813 21.265 1.00 95.50 118 ILE A CA 1
ATOM 985 C C . ILE A 1 118 ? -16.886 -4.746 21.947 1.00 95.50 118 ILE A C 1
ATOM 987 O O . ILE A 1 118 ? -17.314 -4.954 23.081 1.00 95.50 118 ILE A O 1
ATOM 991 N N . MET A 1 119 ? -17.160 -3.622 21.280 1.00 93.88 119 MET A N 1
ATOM 992 C CA . MET A 1 119 ? -17.990 -2.541 21.820 1.00 93.88 119 MET A CA 1
ATOM 993 C C . MET A 1 119 ? -19.451 -2.973 22.026 1.00 93.88 119 MET A C 1
ATOM 995 O O . MET A 1 119 ? -20.042 -2.609 23.047 1.00 93.88 119 MET A O 1
ATOM 999 N N . GLU A 1 120 ? -19.999 -3.774 21.107 1.00 94.88 120 GLU A N 1
ATOM 1000 C CA . GLU A 1 120 ? -21.387 -4.263 21.110 1.00 94.88 120 GLU A CA 1
ATOM 1001 C C . GLU A 1 120 ? -21.652 -5.414 22.090 1.00 94.88 120 GLU A C 1
ATOM 1003 O O . GLU A 1 120 ? -22.798 -5.597 22.499 1.00 94.88 120 GLU A O 1
ATOM 1008 N N . ILE A 1 121 ? -20.628 -6.175 22.500 1.00 93.69 121 ILE A N 1
ATOM 1009 C CA . ILE A 1 121 ? -20.792 -7.271 23.469 1.00 93.69 121 ILE A CA 1
ATOM 1010 C C . ILE A 1 121 ? -21.408 -6.742 24.772 1.00 93.69 121 ILE A C 1
ATOM 1012 O O . ILE A 1 121 ? -20.829 -5.876 25.446 1.00 93.69 121 ILE A O 1
ATOM 1016 N N . ASP A 1 122 ? -22.565 -7.298 25.143 1.00 93.44 122 ASP A N 1
ATOM 1017 C CA . ASP A 1 122 ? -23.165 -7.098 26.458 1.00 93.44 122 ASP A CA 1
ATOM 1018 C C . ASP A 1 122 ? -22.411 -7.931 27.499 1.00 93.44 122 ASP A C 1
ATOM 1020 O O . ASP A 1 122 ? -22.291 -9.152 27.398 1.00 93.44 122 ASP A O 1
ATOM 1024 N N . THR A 1 123 ? -21.880 -7.250 28.507 1.00 91.56 123 THR A N 1
ATOM 1025 C CA . THR A 1 123 ? -21.097 -7.856 29.583 1.00 91.56 123 THR A CA 1
ATOM 1026 C C . THR A 1 123 ? -21.945 -8.155 30.818 1.00 91.56 123 THR A C 1
ATOM 1028 O O . THR A 1 123 ? -21.447 -8.781 31.749 1.00 91.56 123 THR A O 1
ATOM 1031 N N . SER A 1 124 ? -23.212 -7.726 30.862 1.00 91.44 124 SER A N 1
ATOM 1032 C CA . SER A 1 124 ? -24.071 -7.836 32.050 1.00 91.44 124 SER A CA 1
ATOM 1033 C C . SER A 1 124 ? -24.289 -9.282 32.519 1.00 91.44 124 SER A C 1
ATOM 1035 O O . SER A 1 124 ? -24.415 -9.534 33.717 1.00 91.44 124 SER A O 1
ATOM 1037 N N . THR A 1 125 ? -24.268 -10.237 31.587 1.00 92.44 125 THR A N 1
ATOM 1038 C CA . THR A 1 125 ? -24.485 -11.667 31.845 1.00 92.44 125 THR A CA 1
ATOM 1039 C C . THR A 1 125 ? -23.198 -12.451 32.120 1.00 92.44 125 THR A C 1
ATOM 1041 O O . THR A 1 125 ? -23.261 -13.657 32.349 1.00 92.44 125 THR A O 1
ATOM 1044 N N . MET A 1 126 ? -22.026 -11.811 32.047 1.00 92.31 126 MET A N 1
ATOM 1045 C CA . MET A 1 126 ? -20.720 -12.472 32.170 1.00 92.31 126 MET A CA 1
ATOM 1046 C C . MET A 1 126 ? -20.207 -12.486 33.617 1.00 92.31 126 MET A C 1
ATOM 1048 O O . MET A 1 126 ? -20.669 -11.713 34.454 1.00 92.31 126 MET A O 1
ATOM 1052 N N . ASP A 1 127 ? -19.218 -13.334 33.913 1.00 95.94 127 ASP A N 1
ATOM 1053 C CA . ASP A 1 127 ? -18.526 -13.332 35.210 1.00 95.94 127 ASP A CA 1
ATOM 1054 C C . ASP A 1 127 ? -17.691 -12.050 35.423 1.00 95.94 127 ASP A C 1
ATOM 1056 O O . ASP A 1 127 ? -17.308 -11.376 34.465 1.00 95.94 127 ASP A O 1
ATOM 1060 N N . LYS A 1 128 ? -17.384 -11.706 36.680 1.00 93.75 128 LYS A N 1
ATOM 1061 C CA . LYS A 1 128 ? -16.703 -10.455 37.066 1.00 93.75 128 LYS A CA 1
ATOM 1062 C C . LYS A 1 128 ? -15.361 -10.265 36.363 1.00 93.75 128 LYS A C 1
ATOM 1064 O O . LYS A 1 128 ? -15.046 -9.152 35.943 1.00 93.75 128 LYS A O 1
ATOM 1069 N N . GLU A 1 129 ? -14.579 -11.331 36.215 1.00 94.06 129 GLU A N 1
ATOM 1070 C CA . GLU A 1 129 ? -13.287 -11.269 35.523 1.00 94.06 129 GLU A CA 1
ATOM 1071 C C . GLU A 1 129 ? -13.459 -10.966 34.028 1.00 94.06 129 GLU A C 1
ATOM 1073 O O . GLU A 1 129 ? -12.771 -10.104 33.479 1.00 94.06 129 GLU A O 1
ATOM 1078 N N . ALA A 1 130 ? -14.442 -11.598 33.380 1.00 93.44 130 ALA A N 1
ATOM 1079 C CA . ALA A 1 130 ? -14.764 -11.346 31.978 1.00 93.44 130 ALA A CA 1
ATOM 1080 C C . ALA A 1 130 ? -15.315 -9.925 31.761 1.00 93.44 130 ALA A C 1
ATOM 1082 O O . ALA A 1 130 ? -14.922 -9.248 30.811 1.00 93.44 130 ALA A O 1
ATOM 1083 N N . GLN A 1 131 ? -16.164 -9.430 32.668 1.00 94.19 131 GLN A N 1
ATOM 1084 C CA . GLN A 1 131 ? -16.653 -8.048 32.638 1.00 94.19 131 GLN A CA 1
ATOM 1085 C C . GLN A 1 131 ? -15.503 -7.036 32.676 1.00 94.19 131 GLN A C 1
ATOM 1087 O O . GLN A 1 131 ? -15.478 -6.096 31.879 1.00 94.19 131 GLN A O 1
ATOM 1092 N N . LEU A 1 132 ? -14.533 -7.240 33.574 1.00 94.94 132 LEU A N 1
ATOM 1093 C CA . LEU A 1 132 ? -13.345 -6.392 33.675 1.00 94.94 132 LEU A CA 1
ATOM 1094 C C . LEU A 1 132 ? -12.505 -6.439 32.395 1.00 94.94 132 LEU A C 1
ATOM 1096 O O . LEU A 1 132 ? -12.087 -5.388 31.908 1.00 94.94 132 LEU A O 1
ATOM 1100 N N . TYR A 1 133 ? -12.308 -7.629 31.821 1.00 95.06 133 TYR A N 1
ATOM 1101 C CA . TYR A 1 133 ? -11.573 -7.798 30.567 1.00 95.06 133 TYR A CA 1
ATOM 1102 C C . TYR A 1 133 ? -12.187 -6.982 29.422 1.00 95.06 133 TYR A C 1
ATOM 1104 O O . TYR A 1 133 ? -11.496 -6.185 28.783 1.00 95.06 133 TYR A O 1
ATOM 1112 N N . PHE A 1 134 ? -13.492 -7.132 29.180 1.00 95.25 134 PHE A N 1
ATOM 1113 C CA . PHE A 1 134 ? -14.163 -6.402 28.105 1.00 95.25 134 PHE A CA 1
ATOM 1114 C C . PHE A 1 134 ? -14.237 -4.903 28.384 1.00 95.25 134 PHE A C 1
ATOM 1116 O O . PHE A 1 134 ? -14.097 -4.115 27.453 1.00 95.25 134 PHE A O 1
ATOM 1123 N N . LYS A 1 135 ? -14.392 -4.486 29.646 1.00 94.38 135 LYS A N 1
ATOM 1124 C CA . LYS A 1 135 ? -14.332 -3.068 30.013 1.00 94.38 135 LYS A CA 1
ATOM 1125 C C . LYS A 1 135 ? -12.981 -2.453 29.638 1.00 94.38 135 LYS A C 1
ATOM 1127 O O . LYS A 1 135 ? -12.958 -1.440 28.943 1.00 94.38 135 LYS A O 1
ATOM 1132 N N . LEU A 1 136 ? -11.877 -3.104 30.012 1.00 95.50 136 LEU A N 1
ATOM 1133 C CA . LEU A 1 136 ? -10.529 -2.654 29.659 1.00 95.50 136 LEU A CA 1
ATOM 1134 C C . LEU A 1 136 ? -10.328 -2.619 28.138 1.00 95.50 136 LEU A C 1
ATOM 1136 O O . LEU A 1 136 ? -9.763 -1.667 27.608 1.00 95.50 136 LEU A O 1
ATOM 1140 N N . LYS A 1 137 ? -10.837 -3.625 27.417 1.00 95.38 137 LYS A N 1
ATOM 1141 C CA . LYS A 1 137 ? -10.770 -3.658 25.950 1.00 95.38 137 LYS A CA 1
ATOM 1142 C C . LYS A 1 137 ? -11.550 -2.521 25.293 1.00 95.38 137 LYS A C 1
ATOM 1144 O O . LYS A 1 137 ? -11.050 -1.918 24.348 1.00 95.38 137 LYS A O 1
ATOM 1149 N N . LYS A 1 138 ? -12.741 -2.195 25.797 1.00 95.50 138 LYS A N 1
ATOM 1150 C CA . LYS A 1 138 ? -13.528 -1.047 25.322 1.00 95.50 138 LYS A CA 1
ATOM 1151 C C . LYS A 1 138 ? -12.791 0.271 25.582 1.00 95.50 138 LYS A C 1
ATOM 1153 O O . LYS A 1 138 ? -12.720 1.107 24.687 1.00 95.50 138 LYS A O 1
ATOM 1158 N N . GLU A 1 139 ? -12.187 0.438 26.759 1.00 95.19 139 GLU A N 1
ATOM 1159 C CA . GLU A 1 139 ? -11.362 1.612 27.086 1.00 95.19 139 GLU A CA 1
ATOM 1160 C C . GLU A 1 139 ? -10.131 1.731 26.168 1.00 95.19 139 GLU A C 1
ATOM 1162 O O . GLU A 1 139 ? -9.863 2.814 25.653 1.00 95.19 139 GLU A O 1
ATOM 1167 N N . GLU A 1 140 ? -9.433 0.626 25.885 1.00 95.25 140 GLU A N 1
ATOM 1168 C CA . GLU A 1 140 ? -8.301 0.575 24.943 1.00 95.25 140 GLU A CA 1
ATOM 1169 C C . GLU A 1 140 ? -8.716 1.020 23.529 1.00 95.25 140 GLU A C 1
ATOM 1171 O O . GLU A 1 140 ? -8.036 1.835 22.900 1.00 95.25 140 GLU A O 1
ATOM 1176 N N . ILE A 1 141 ? -9.859 0.528 23.036 1.00 94.75 141 ILE A N 1
ATOM 1177 C CA . ILE A 1 141 ? -10.410 0.902 21.724 1.00 94.75 141 ILE A CA 1
ATOM 1178 C C . ILE A 1 141 ? -10.756 2.394 21.688 1.00 94.75 141 ILE A C 1
ATOM 1180 O O . ILE A 1 141 ? -10.426 3.081 20.718 1.00 94.75 141 ILE A O 1
ATOM 1184 N N . LEU A 1 142 ? -11.392 2.914 22.742 1.00 94.06 142 LEU A N 1
ATOM 1185 C CA . LEU A 1 142 ? -11.733 4.332 22.849 1.00 94.06 142 LEU A CA 1
ATOM 1186 C C . LEU A 1 142 ? -10.480 5.211 22.916 1.00 94.06 142 LEU A C 1
ATOM 1188 O O . LEU A 1 142 ? -10.425 6.225 22.226 1.00 94.06 142 LEU A O 1
ATOM 1192 N N . ALA A 1 143 ? -9.456 4.811 23.671 1.00 94.62 143 ALA A N 1
ATOM 1193 C CA . ALA A 1 143 ? -8.183 5.525 23.733 1.00 94.62 143 ALA A CA 1
ATOM 1194 C C . ALA A 1 143 ? -7.467 5.530 22.373 1.00 94.62 143 ALA A C 1
ATOM 1196 O O . ALA A 1 143 ? -6.980 6.568 21.937 1.00 94.62 143 ALA A O 1
ATOM 1197 N N . ARG A 1 144 ? -7.461 4.407 21.646 1.00 91.69 144 ARG A N 1
ATOM 1198 C CA . ARG A 1 144 ? -6.867 4.344 20.302 1.00 91.69 144 ARG A CA 1
ATOM 1199 C C . ARG A 1 144 ? -7.608 5.217 19.283 1.00 91.69 144 ARG A C 1
ATOM 1201 O O . ARG A 1 144 ? -6.965 5.793 18.411 1.00 91.69 144 ARG A O 1
ATOM 1208 N N . ARG A 1 145 ? -8.942 5.301 19.366 1.00 87.81 145 ARG A N 1
ATOM 1209 C CA . ARG A 1 145 ? -9.786 6.047 18.409 1.00 87.81 145 ARG A CA 1
ATOM 1210 C C . ARG A 1 145 ? -9.940 7.534 18.738 1.00 87.81 145 ARG A C 1
ATOM 1212 O O . ARG A 1 145 ? -10.038 8.339 17.819 1.00 87.81 145 ARG A O 1
ATOM 1219 N N . PHE A 1 146 ? -9.986 7.889 20.021 1.00 86.69 146 PHE A N 1
ATOM 1220 C CA . PHE A 1 146 ? -10.333 9.235 20.501 1.00 86.69 146 PHE A CA 1
ATOM 1221 C C . PHE A 1 146 ? -9.352 9.801 21.539 1.00 86.69 146 PHE A C 1
ATOM 1223 O O . PHE A 1 146 ? -9.458 10.967 21.900 1.00 86.69 146 PHE A O 1
ATOM 1230 N N . GLY A 1 147 ? -8.403 9.006 22.037 1.00 69.12 147 GLY A N 1
ATOM 1231 C CA . GLY A 1 147 ? -7.491 9.369 23.128 1.00 69.12 147 GLY A CA 1
ATOM 1232 C C . GLY A 1 147 ? -6.297 10.237 22.731 1.00 69.12 147 GLY A C 1
ATOM 1233 O O . GLY A 1 147 ? -5.281 10.202 23.417 1.00 69.12 147 GLY A O 1
ATOM 1234 N N . CYS A 1 148 ? -6.400 11.015 21.653 1.00 51.44 148 CYS A N 1
ATOM 1235 C CA . CYS A 1 148 ? -5.455 12.089 21.358 1.00 51.44 148 CYS A CA 1
ATOM 1236 C C . CYS A 1 148 ? -6.154 13.432 21.610 1.00 51.44 148 CYS A C 1
ATOM 1238 O O . CYS A 1 148 ? -6.818 13.961 20.723 1.00 51.44 148 CYS A O 1
ATOM 1240 N N . ASN A 1 149 ? -6.026 13.922 22.845 1.00 47.22 149 ASN A N 1
ATOM 1241 C CA . ASN A 1 149 ? -6.177 15.321 23.251 1.00 47.22 149 ASN A CA 1
ATOM 1242 C C . ASN A 1 149 ? -5.046 15.643 24.226 1.00 47.22 149 ASN A C 1
ATOM 1244 O O . ASN A 1 149 ? -4.846 14.826 25.153 1.00 47.22 149 ASN A O 1
#

pLDDT: mean 77.57, std 19.66, range [30.09, 97.56]